Protein AF-A0A7X2PQU9-F1 (afdb_monomer)

Nearest PDB structures (foldseek):
  7odt-assembly1_a  TM=3.114E-01  e=4.063E-01  Homo sapiens
  1ihr-assembly1_A  TM=2.851E-01  e=2.613E+00  Escherichia coli
  8i9p-assembly1_CC  TM=3.375E-01  e=4.535E+00  Thermochaetoides thermophila DSM 1495
  6skl-assembly1_X  TM=1.908E-01  e=7.347E+00  Saccharomyces cerevisiae S288C

Mean predicted aligned error: 8.99 Å

Structure (mmCIF, N/CA/C/O backbone):
data_AF-A0A7X2PQU9-F1
#
_entry.id   AF-A0A7X2PQU9-F1
#
loop_
_atom_site.group_PDB
_atom_site.id
_atom_site.type_symbol
_atom_site.label_atom_id
_atom_site.label_alt_id
_atom_site.label_comp_id
_atom_site.label_asym_id
_atom_site.label_entity_id
_atom_site.label_seq_id
_atom_site.pdbx_PDB_ins_code
_atom_site.Cartn_x
_atom_site.Cartn_y
_atom_site.Cartn_z
_atom_site.occupancy
_atom_site.B_iso_or_equiv
_atom_site.auth_seq_id
_atom_site.auth_comp_id
_atom_site.auth_asym_id
_atom_site.auth_atom_id
_atom_site.pdbx_PDB_model_num
ATOM 1 N N . MET A 1 1 ? 1.611 -6.731 28.966 1.00 44.62 1 MET A N 1
ATOM 2 C CA . MET A 1 1 ? 1.023 -5.714 28.072 1.00 44.62 1 MET A CA 1
ATOM 3 C C . MET A 1 1 ? 1.458 -6.085 26.671 1.00 44.62 1 MET A C 1
ATOM 5 O O . MET A 1 1 ? 2.645 -6.306 26.490 1.00 44.62 1 MET A O 1
ATOM 9 N N . THR A 1 2 ? 0.539 -6.287 25.733 1.00 53.91 2 THR A N 1
ATOM 10 C CA . THR A 1 2 ? 0.912 -6.672 24.365 1.00 53.91 2 THR A CA 1
ATOM 11 C C . THR A 1 2 ? 1.166 -5.397 23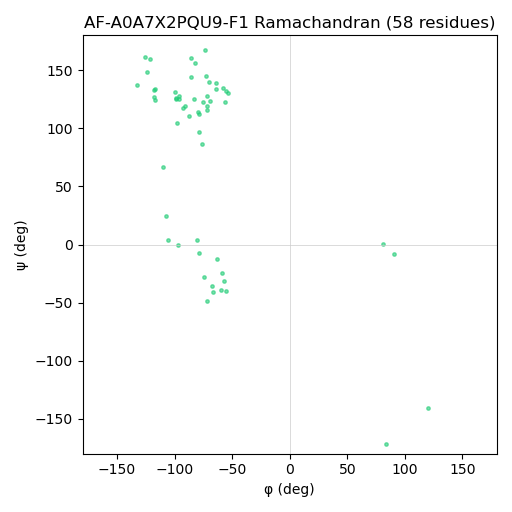.576 1.00 53.91 2 THR A C 1
ATOM 13 O O . THR A 1 2 ? 0.236 -4.630 23.344 1.00 53.91 2 THR A O 1
ATOM 16 N N . GLU A 1 3 ? 2.421 -5.134 23.226 1.00 73.44 3 GLU A N 1
ATOM 17 C CA . GLU A 1 3 ? 2.793 -4.008 22.367 1.00 73.44 3 GLU A CA 1
ATOM 18 C C . GLU A 1 3 ? 2.189 -4.189 20.966 1.00 73.44 3 GLU A C 1
ATOM 20 O O . GLU A 1 3 ? 2.142 -5.298 20.424 1.00 73.44 3 GLU A O 1
ATOM 25 N N . GLY A 1 4 ? 1.677 -3.103 20.383 1.00 70.81 4 GLY A N 1
ATOM 26 C CA . GLY A 1 4 ? 1.120 -3.125 19.034 1.00 70.81 4 GLY A CA 1
ATOM 27 C C . GLY A 1 4 ? 2.226 -3.337 18.002 1.00 70.81 4 GLY A C 1
ATOM 28 O O . GLY A 1 4 ? 3.166 -2.551 17.939 1.00 70.81 4 GLY A O 1
ATOM 29 N N . LYS A 1 5 ? 2.114 -4.379 17.172 1.00 82.56 5 LYS A N 1
ATOM 30 C CA . LYS A 1 5 ? 3.012 -4.596 16.027 1.00 82.56 5 LYS A CA 1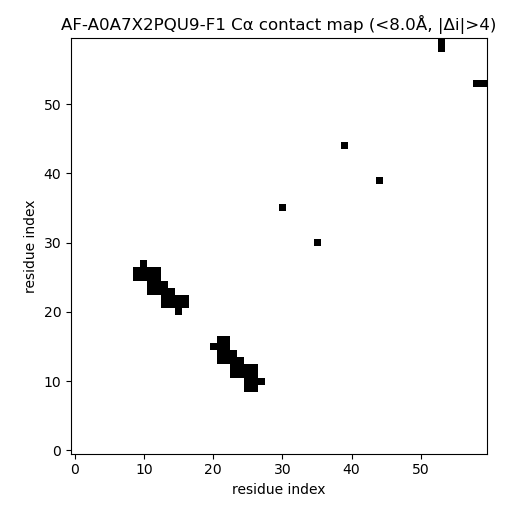
ATOM 31 C C . LYS A 1 5 ? 2.634 -3.635 14.896 1.00 82.56 5 LYS A C 1
ATOM 33 O O . LYS A 1 5 ? 1.817 -3.987 14.053 1.00 82.56 5 LYS A O 1
ATOM 38 N N . ILE A 1 6 ? 3.183 -2.424 14.933 1.00 88.00 6 ILE A N 1
ATOM 39 C CA . ILE A 1 6 ? 2.999 -1.382 13.914 1.00 88.00 6 ILE A CA 1
ATOM 40 C C . ILE A 1 6 ? 4.362 -1.086 13.293 1.00 88.00 6 ILE A C 1
ATOM 42 O O . ILE A 1 6 ? 5.347 -0.945 14.015 1.00 88.00 6 ILE A O 1
ATOM 46 N N . SER A 1 7 ? 4.426 -1.016 11.967 1.00 88.56 7 SER A N 1
ATOM 47 C CA . SER A 1 7 ? 5.636 -0.665 11.214 1.00 88.56 7 SER A CA 1
ATOM 48 C C . SER A 1 7 ? 5.415 0.574 10.346 1.00 88.56 7 SER A C 1
ATOM 50 O O . SE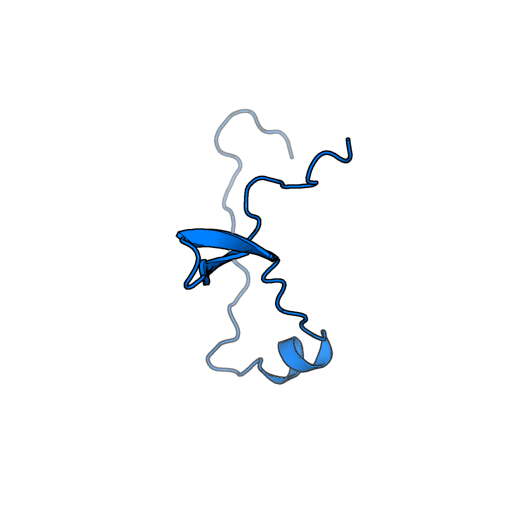R A 1 7 ? 4.280 0.947 10.037 1.00 88.56 7 SER A O 1
ATOM 52 N N . GLU A 1 8 ? 6.505 1.233 9.947 1.00 87.19 8 GLU A N 1
ATOM 53 C CA . GLU A 1 8 ? 6.432 2.330 8.981 1.00 87.19 8 GLU A CA 1
ATOM 54 C C . GLU A 1 8 ? 5.802 1.840 7.666 1.00 87.19 8 GLU A C 1
ATOM 56 O O . GLU A 1 8 ? 6.118 0.759 7.171 1.00 87.19 8 GLU A O 1
ATOM 61 N N . GLY A 1 9 ? 4.872 2.626 7.118 1.00 86.38 9 GLY A N 1
ATOM 62 C CA . GLY A 1 9 ? 4.133 2.285 5.900 1.00 86.38 9 GLY A CA 1
ATOM 63 C C . GLY A 1 9 ? 2.819 1.523 6.122 1.00 86.38 9 GLY A C 1
ATOM 64 O O . GLY A 1 9 ? 2.034 1.402 5.173 1.00 86.38 9 GLY A O 1
ATOM 65 N N . ASP A 1 10 ? 2.518 1.072 7.347 1.00 88.69 10 ASP A N 1
ATOM 66 C CA . ASP A 1 10 ? 1.237 0.429 7.650 1.00 88.69 10 ASP A CA 1
ATOM 67 C C . ASP A 1 10 ? 0.062 1.400 7.480 1.00 88.69 10 ASP A C 1
ATOM 69 O O . ASP A 1 10 ? 0.058 2.541 7.950 1.00 88.69 10 ASP A O 1
ATOM 73 N N . ARG A 1 11 ? -0.993 0.926 6.814 1.00 88.38 11 ARG A N 1
ATOM 74 C CA . ARG A 1 11 ? -2.212 1.709 6.582 1.00 88.38 11 ARG A CA 1
ATOM 75 C C . ARG A 1 11 ? -3.280 1.305 7.580 1.00 88.38 11 ARG A C 1
ATOM 77 O O . ARG A 1 11 ? -3.614 0.127 7.681 1.00 88.38 11 ARG A O 1
ATOM 84 N N . PHE A 1 12 ? -3.901 2.289 8.222 1.00 91.19 12 PHE A N 1
ATOM 85 C CA . PHE A 1 12 ? -5.007 2.080 9.153 1.00 91.19 12 PHE A CA 1
ATOM 86 C C . PHE A 1 12 ? -6.238 2.882 8.735 1.00 91.19 12 PHE A C 1
ATOM 88 O O . PHE A 1 12 ? -6.139 3.965 8.159 1.00 91.19 12 PHE A O 1
ATOM 95 N N . ALA A 1 13 ? -7.417 2.346 9.029 1.00 92.12 13 ALA A N 1
ATOM 96 C CA . ALA A 1 13 ? -8.634 3.134 9.098 1.00 92.12 13 ALA A CA 1
ATOM 97 C C . ALA A 1 13 ? -8.716 3.776 10.488 1.00 92.12 13 ALA A C 1
ATOM 99 O O . ALA A 1 13 ? -8.654 3.070 11.497 1.00 92.12 13 ALA A O 1
ATOM 100 N N . LEU A 1 14 ? -8.856 5.099 10.518 1.00 94.06 14 LEU A N 1
ATOM 101 C CA . LEU A 1 14 ? -9.085 5.882 11.725 1.00 94.06 14 LEU A CA 1
ATOM 102 C C . LEU A 1 14 ? -10.585 6.129 11.876 1.00 94.06 14 LEU A C 1
ATOM 104 O O . LEU A 1 14 ? -11.227 6.632 10.955 1.00 94.06 14 LEU A O 1
ATOM 108 N N . THR A 1 15 ? -11.134 5.805 13.040 1.00 96.12 15 THR A N 1
ATOM 109 C CA . THR A 1 15 ? -12.516 6.147 13.390 1.00 96.12 15 THR A CA 1
ATOM 110 C C . THR A 1 15 ? -12.568 6.747 14.783 1.00 96.12 15 THR A C 1
ATOM 112 O O . THR A 1 15 ? -11.942 6.205 15.695 1.00 96.12 15 THR A O 1
ATOM 115 N N . VAL A 1 16 ? -13.351 7.811 14.943 1.00 96.56 16 VAL A N 1
ATOM 116 C CA . VAL A 1 16 ? -13.698 8.380 16.249 1.00 96.56 16 VAL A CA 1
ATOM 117 C C . VAL A 1 16 ? -15.050 7.808 16.662 1.00 96.56 16 V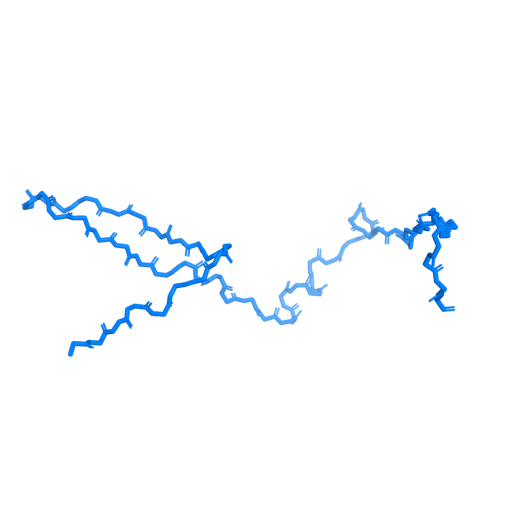AL A C 1
ATOM 119 O O . VAL A 1 16 ? -16.005 7.862 15.886 1.00 96.56 16 VAL A O 1
ATOM 122 N N . GLN A 1 17 ? -15.118 7.208 17.845 1.00 96.69 17 GLN A N 1
ATOM 123 C CA . GLN A 1 17 ? -16.356 6.667 18.395 1.00 96.69 17 GLN A CA 1
ATOM 124 C C . GLN A 1 17 ? -17.163 7.747 19.137 1.00 96.69 17 GLN A C 1
ATOM 126 O O . GLN A 1 17 ? -16.598 8.765 19.541 1.00 96.69 17 GLN A O 1
ATOM 131 N N . PRO A 1 18 ? -18.478 7.541 19.351 1.00 96.50 18 PRO A N 1
ATOM 132 C CA . PRO A 1 18 ? -19.32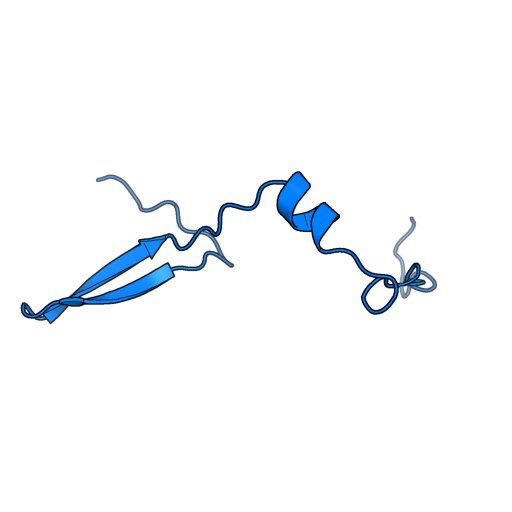7 8.494 20.072 1.00 96.50 18 PRO A CA 1
ATOM 133 C C . PRO A 1 18 ? -18.879 8.786 21.512 1.00 96.50 18 PRO A C 1
ATOM 135 O O . PRO A 1 18 ? -19.188 9.848 22.040 1.00 96.50 18 PRO A O 1
ATOM 138 N N . ASP A 1 19 ? -18.142 7.864 22.136 1.00 96.25 19 ASP A N 1
ATOM 139 C CA . ASP A 1 19 ? -17.548 8.023 23.469 1.00 96.25 19 ASP A CA 1
ATOM 140 C C . ASP A 1 19 ? -16.231 8.826 23.459 1.00 96.25 19 ASP A C 1
ATOM 142 O O . ASP A 1 19 ? -15.577 8.965 24.489 1.00 96.25 19 ASP A O 1
ATOM 146 N N . GLY A 1 20 ? -15.829 9.350 22.295 1.00 94.12 20 GLY A N 1
ATOM 147 C CA . GLY A 1 20 ? -14.594 10.108 22.108 1.00 94.12 20 GLY A CA 1
ATOM 148 C C . GLY A 1 20 ? -13.345 9.241 21.946 1.00 94.12 20 GLY A C 1
ATOM 149 O O . GLY A 1 20 ? -12.254 9.786 21.770 1.00 94.12 20 GLY A O 1
ATOM 150 N N . SER A 1 21 ? -13.467 7.909 21.968 1.00 95.81 21 SER A N 1
ATOM 151 C CA . SER A 1 21 ? -12.324 7.022 21.754 1.00 95.81 21 SER A CA 1
ATOM 152 C C . SER A 1 21 ? -11.873 7.011 20.289 1.00 95.81 21 SER A C 1
ATOM 154 O O . SER A 1 21 ? -12.674 7.085 19.351 1.00 95.81 21 SER A O 1
ATOM 156 N N . ILE A 1 22 ? -10.560 6.897 20.082 1.00 96.12 22 ILE A N 1
ATOM 157 C CA . ILE A 1 22 ? -9.952 6.735 18.760 1.00 96.12 22 ILE A CA 1
ATOM 158 C C . ILE A 1 22 ? -9.648 5.257 18.545 1.00 96.12 22 ILE A C 1
ATOM 160 O O . ILE A 1 22 ? -8.931 4.642 19.332 1.00 96.12 22 ILE A O 1
ATOM 164 N N . VAL A 1 23 ? -10.149 4.696 17.445 1.00 93.88 23 VAL A N 1
ATOM 165 C CA . VAL A 1 23 ? -9.852 3.317 17.053 1.00 93.88 23 VAL A CA 1
ATOM 166 C C . VAL A 1 23 ? -9.114 3.297 15.724 1.00 93.88 23 VAL A C 1
ATOM 168 O O . VAL A 1 23 ? -9.609 3.804 14.715 1.00 93.88 23 VAL A O 1
ATOM 171 N N . LEU A 1 24 ? -7.945 2.658 15.734 1.00 91.69 24 LEU A N 1
ATOM 172 C CA . LEU A 1 24 ? -7.163 2.322 14.549 1.00 91.69 24 LEU A CA 1
ATOM 173 C C . LEU A 1 24 ? -7.431 0.865 14.169 1.00 91.69 24 LEU A C 1
ATOM 175 O O . LEU A 1 24 ? -7.274 -0.035 14.991 1.00 91.69 24 LEU A O 1
ATOM 179 N N . ARG A 1 25 ? -7.829 0.618 12.918 1.00 89.50 25 ARG A N 1
ATOM 180 C CA . ARG A 1 25 ? -8.003 -0.741 12.377 1.00 89.50 25 ARG A CA 1
ATOM 181 C C . ARG A 1 25 ? -7.052 -0.963 11.207 1.00 89.50 25 ARG A C 1
ATOM 183 O O . ARG A 1 25 ? -7.081 -0.139 10.290 1.00 89.50 25 ARG A O 1
ATOM 190 N N . PRO A 1 26 ? -6.235 -2.033 11.199 1.00 87.94 26 PRO A N 1
ATOM 191 C CA . PRO A 1 26 ? -5.373 -2.332 10.067 1.00 87.94 26 PRO A CA 1
ATOM 192 C C . PRO A 1 26 ? -6.183 -2.388 8.775 1.00 87.94 26 PRO A C 1
ATOM 194 O O . PRO A 1 26 ? -7.224 -3.043 8.695 1.00 87.94 26 PRO A O 1
ATOM 197 N N . ARG A 1 27 ? -5.710 -1.682 7.755 1.00 84.50 27 ARG A N 1
ATOM 198 C CA . ARG A 1 27 ? -6.338 -1.608 6.440 1.00 84.50 27 ARG A CA 1
ATOM 199 C C . ARG A 1 27 ? -5.468 -2.351 5.437 1.00 84.50 27 ARG A C 1
ATOM 201 O O . ARG A 1 27 ? -4.908 -1.764 4.514 1.00 84.50 27 ARG A O 1
ATOM 208 N N . HIS A 1 28 ? -5.384 -3.665 5.606 1.00 74.06 28 HIS A N 1
ATOM 209 C CA . HIS A 1 28 ? -4.788 -4.530 4.597 1.00 74.06 28 HIS A CA 1
ATOM 210 C C . HIS A 1 28 ? -5.823 -4.778 3.504 1.00 74.06 28 HIS A C 1
ATOM 212 O O . HIS A 1 28 ? -6.859 -5.402 3.740 1.00 74.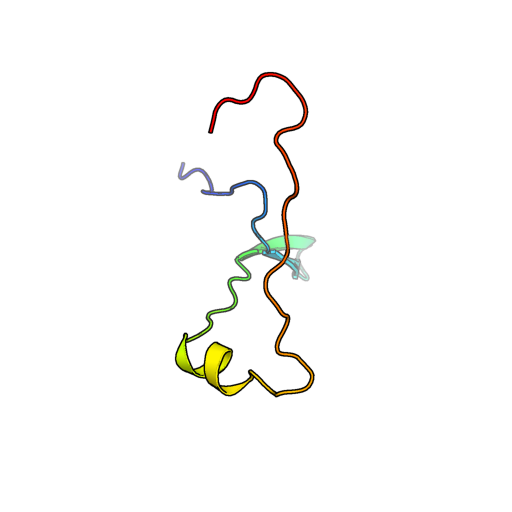06 28 HIS A O 1
ATOM 218 N N . ARG A 1 29 ? -5.559 -4.285 2.292 1.00 72.50 29 ARG A N 1
ATOM 219 C CA . ARG A 1 29 ? -6.259 -4.820 1.125 1.00 72.50 29 ARG A CA 1
ATOM 220 C C . ARG A 1 29 ? -5.689 -6.208 0.872 1.00 72.50 29 ARG A C 1
ATOM 222 O O . ARG A 1 29 ? -4.502 -6.332 0.587 1.00 72.50 29 ARG A O 1
ATOM 229 N N . LYS A 1 30 ? -6.527 -7.231 1.012 1.00 79.44 30 LYS A N 1
ATOM 230 C CA . LYS A 1 30 ? -6.215 -8.554 0.483 1.00 79.44 30 LYS A CA 1
ATOM 231 C C . LYS A 1 30 ? -6.411 -8.477 -1.024 1.00 79.44 30 LYS A C 1
ATOM 233 O O . LYS A 1 30 ? -7.476 -8.059 -1.474 1.00 79.44 30 LYS A O 1
ATOM 238 N N . PHE A 1 31 ? -5.366 -8.792 -1.767 1.00 84.81 31 PHE A N 1
ATOM 239 C CA . PHE A 1 31 ? -5.432 -8.949 -3.209 1.00 84.81 31 PHE A CA 1
ATOM 240 C C . PHE A 1 31 ? -5.063 -10.389 -3.514 1.00 84.81 31 PHE A C 1
ATOM 242 O O . PHE A 1 31 ? -4.055 -10.869 -2.996 1.00 84.81 31 PHE A O 1
ATOM 249 N N . GLU A 1 32 ? -5.845 -11.049 -4.358 1.00 92.94 32 GLU A N 1
ATOM 250 C CA . GLU A 1 32 ? -5.420 -12.312 -4.941 1.00 92.94 32 GLU A CA 1
ATOM 251 C C . GLU A 1 32 ? -4.585 -12.022 -6.188 1.00 92.94 32 GLU A C 1
ATOM 253 O O . GLU A 1 32 ? -4.863 -11.084 -6.942 1.00 92.94 32 GLU A O 1
ATOM 258 N N . LEU A 1 33 ? -3.555 -12.834 -6.432 1.00 94.44 33 LEU A N 1
ATOM 259 C CA . LEU A 1 33 ? -2.703 -12.673 -7.614 1.00 94.44 33 LEU A CA 1
ATOM 260 C C . LEU A 1 33 ? -3.533 -12.696 -8.907 1.00 94.44 33 LEU A C 1
ATOM 262 O O . LEU A 1 33 ? -3.301 -11.887 -9.803 1.00 94.44 33 LEU A O 1
ATOM 266 N N . ALA A 1 34 ? -4.533 -13.579 -8.971 1.00 96.19 34 ALA A N 1
ATOM 267 C CA . ALA A 1 34 ? -5.442 -13.684 -10.107 1.00 96.19 34 ALA A CA 1
ATOM 268 C C . ALA A 1 34 ? -6.219 -12.379 -10.362 1.00 96.19 34 ALA A C 1
ATOM 270 O O . ALA A 1 34 ? -6.352 -11.976 -11.515 1.00 96.19 34 ALA A O 1
ATOM 271 N N . ASP A 1 35 ? -6.657 -11.681 -9.306 1.00 94.62 35 ASP A N 1
ATOM 272 C CA . ASP A 1 35 ? -7.360 -10.397 -9.432 1.00 94.62 35 ASP A CA 1
ATOM 273 C C . ASP A 1 35 ? -6.443 -9.293 -9.964 1.00 94.62 35 ASP A C 1
ATOM 275 O O . ASP A 1 35 ? -6.882 -8.409 -10.698 1.00 94.62 35 ASP A O 1
ATOM 279 N N . LEU A 1 36 ? -5.165 -9.310 -9.575 1.00 95.12 36 LEU A N 1
ATOM 280 C CA . LEU A 1 36 ? -4.187 -8.324 -10.033 1.00 95.12 36 LEU A CA 1
ATOM 281 C C . LEU A 1 36 ? -3.819 -8.558 -11.499 1.00 95.12 36 LEU A C 1
ATOM 283 O O . LEU A 1 36 ? -3.870 -7.628 -12.300 1.00 95.12 36 LEU A O 1
ATOM 287 N N . VAL A 1 37 ? -3.503 -9.805 -11.854 1.00 96.44 37 VAL A N 1
ATOM 288 C CA . VAL A 1 37 ? -3.116 -10.184 -13.219 1.00 96.44 37 VAL A CA 1
ATOM 289 C C . VAL A 1 37 ? -4.285 -10.018 -14.189 1.00 96.44 37 VAL A C 1
ATOM 291 O O . VAL A 1 37 ? -4.101 -9.477 -15.275 1.00 96.44 37 VAL A O 1
ATOM 294 N N . GLY A 1 38 ? -5.503 -10.392 -13.786 1.00 96.38 38 GLY A N 1
ATOM 295 C CA . GLY A 1 38 ? -6.704 -10.245 -14.614 1.00 96.38 38 GLY A CA 1
ATOM 296 C C . GLY A 1 38 ? -7.075 -8.794 -14.948 1.00 96.38 38 GLY A C 1
ATOM 297 O O . GLY A 1 38 ? -7.908 -8.565 -15.820 1.00 96.38 38 GLY A O 1
ATOM 298 N N . ARG A 1 39 ? -6.464 -7.807 -14.278 1.00 96.62 39 ARG A N 1
ATOM 299 C CA . ARG A 1 39 ? -6.670 -6.371 -14.525 1.00 96.62 39 ARG A CA 1
ATOM 300 C C . ARG A 1 39 ? -5.605 -5.739 -15.427 1.00 96.62 39 ARG A C 1
ATOM 302 O O . ARG A 1 39 ? -5.690 -4.537 -15.690 1.00 96.62 39 ARG A O 1
ATOM 309 N N . ILE A 1 40 ? -4.615 -6.506 -15.885 1.00 97.50 40 ILE A N 1
ATOM 310 C CA . ILE A 1 40 ? -3.612 -6.029 -16.842 1.00 97.50 40 ILE A CA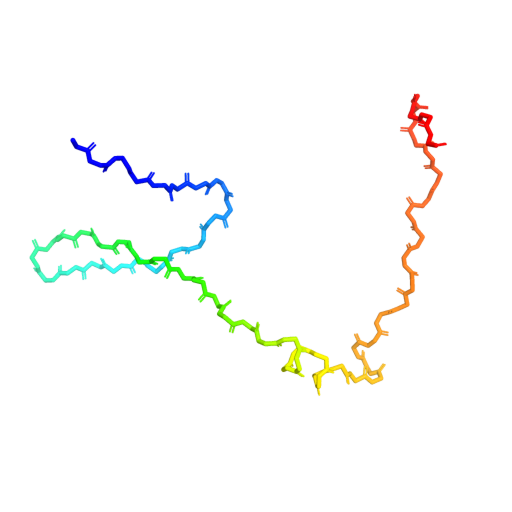 1
ATOM 311 C C . ILE A 1 40 ? -4.275 -5.884 -18.219 1.00 97.50 40 ILE A C 1
ATOM 313 O O . ILE A 1 40 ? -4.919 -6.806 -18.715 1.00 97.50 40 ILE A O 1
ATOM 317 N N . THR A 1 41 ? -4.121 -4.716 -18.835 1.00 97.81 41 THR A N 1
ATOM 318 C CA . THR A 1 41 ? -4.609 -4.379 -20.176 1.00 97.81 41 THR A CA 1
ATOM 319 C C . THR A 1 41 ? -3.452 -3.864 -21.023 1.00 97.81 41 THR A C 1
ATOM 321 O O . THR A 1 41 ? -2.431 -3.429 -20.497 1.00 97.81 41 THR A O 1
ATOM 324 N N . ALA A 1 42 ? -3.608 -3.860 -22.349 1.00 96.69 42 ALA A N 1
ATOM 325 C CA . ALA A 1 42 ? -2.589 -3.298 -23.238 1.00 96.69 42 ALA A CA 1
ATOM 326 C C . ALA A 1 42 ? -2.280 -1.819 -22.923 1.00 96.69 42 ALA A C 1
ATOM 328 O O . ALA A 1 42 ? -1.145 -1.383 -23.065 1.00 96.69 42 ALA A O 1
ATOM 329 N N . GLU A 1 43 ? -3.274 -1.065 -22.445 1.00 97.19 43 GLU A N 1
ATOM 330 C CA . GLU A 1 43 ? -3.147 0.355 -22.094 1.00 97.19 43 GLU A CA 1
ATOM 331 C C . GLU A 1 43 ? -2.386 0.592 -20.778 1.00 97.19 43 GLU A C 1
ATOM 333 O O . GLU A 1 43 ? -1.769 1.642 -20.618 1.00 97.19 43 GLU A O 1
ATOM 338 N N . ASN A 1 44 ? -2.425 -0.358 -19.832 1.00 95.88 44 ASN A N 1
ATOM 339 C CA . ASN A 1 44 ? -1.740 -0.251 -18.535 1.00 95.88 44 ASN A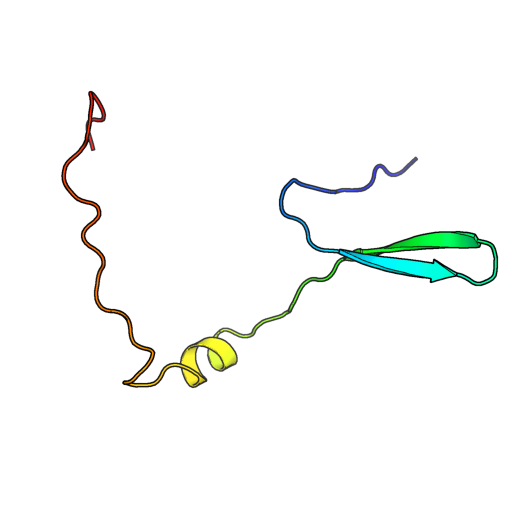 CA 1
ATOM 340 C C . ASN A 1 44 ? -0.485 -1.135 -18.420 1.00 95.88 44 ASN A C 1
ATOM 342 O O . ASN A 1 44 ? 0.144 -1.192 -17.362 1.00 95.88 44 ASN A O 1
ATOM 346 N N . CYS A 1 45 ? -0.111 -1.819 -19.502 1.00 96.31 45 CYS A N 1
ATOM 347 C CA . CYS A 1 45 ? 1.083 -2.643 -19.552 1.00 96.31 45 CYS A CA 1
ATOM 348 C C . CYS A 1 45 ? 2.315 -1.751 -19.751 1.00 96.31 45 CYS A C 1
ATOM 350 O O . CYS A 1 45 ? 2.656 -1.360 -20.868 1.00 96.31 45 CYS A O 1
ATOM 352 N N . HIS A 1 46 ? 2.985 -1.418 -18.650 1.00 94.12 46 HIS A N 1
ATOM 353 C CA . HIS A 1 46 ? 4.233 -0.663 -18.679 1.00 94.12 46 HIS A CA 1
ATOM 354 C C . HIS A 1 46 ? 5.373 -1.516 -19.256 1.00 94.12 46 HIS A C 1
ATOM 356 O O . HIS A 1 46 ? 5.475 -2.708 -18.971 1.00 94.12 46 HIS A O 1
ATOM 362 N N . SER A 1 47 ? 6.226 -0.901 -20.076 1.00 94.31 47 SER A N 1
ATOM 363 C CA . SER A 1 47 ? 7.467 -1.530 -20.542 1.00 94.31 47 SER A CA 1
ATOM 364 C C . SER A 1 47 ? 8.504 -1.588 -19.421 1.00 94.31 47 SER A C 1
ATOM 366 O O . SER A 1 47 ? 8.349 -0.933 -18.390 1.00 94.31 47 SER A O 1
ATOM 368 N N . GLU A 1 48 ? 9.563 -2.366 -19.635 1.00 93.62 48 GLU A N 1
ATOM 369 C CA . GLU A 1 48 ? 10.706 -2.391 -18.726 1.00 93.62 48 GLU A CA 1
ATOM 370 C C . GLU A 1 48 ? 11.280 -0.979 -18.545 1.00 93.62 48 GLU A C 1
ATOM 372 O O . GLU A 1 48 ? 11.489 -0.244 -19.514 1.00 93.62 48 GLU A O 1
ATOM 377 N N . THR A 1 49 ? 11.506 -0.603 -17.288 1.00 92.62 49 THR A N 1
ATOM 378 C CA . THR A 1 49 ? 12.147 0.661 -16.932 1.00 92.62 49 THR A CA 1
ATOM 379 C C . THR A 1 49 ? 13.647 0.432 -16.827 1.00 92.62 49 THR A C 1
ATOM 381 O O . THR A 1 49 ? 14.087 -0.339 -15.974 1.00 92.62 49 THR A O 1
ATOM 384 N N . ASP A 1 50 ? 14.425 1.134 -17.651 1.00 90.44 50 ASP A N 1
ATOM 385 C CA . ASP A 1 50 ? 15.875 1.205 -17.482 1.00 90.44 50 ASP A CA 1
ATOM 386 C C . ASP A 1 50 ? 16.201 2.064 -16.253 1.00 90.44 50 ASP A C 1
ATOM 388 O O . ASP A 1 50 ? 15.845 3.243 -16.181 1.00 90.44 50 ASP A O 1
ATOM 392 N N . TRP A 1 51 ? 16.859 1.454 -15.270 1.00 88.44 51 TRP A N 1
ATOM 393 C CA . TRP A 1 51 ? 17.274 2.112 -14.030 1.00 88.44 51 TRP A CA 1
ATOM 394 C C . TRP A 1 51 ? 18.540 2.956 -14.211 1.00 88.44 51 TRP A C 1
ATOM 396 O O . TRP A 1 51 ? 18.908 3.711 -13.311 1.00 88.44 51 TRP A O 1
ATOM 406 N N . GLY A 1 52 ? 19.177 2.870 -15.381 1.00 88.19 52 GLY A N 1
ATOM 407 C CA . GLY A 1 52 ? 20.379 3.611 -15.713 1.00 88.19 52 GLY A CA 1
ATOM 408 C C . GLY A 1 52 ? 21.651 2.943 -15.200 1.00 88.19 52 GLY A C 1
ATOM 409 O O . GLY A 1 52 ? 21.673 1.801 -14.739 1.00 88.19 52 GLY A O 1
ATOM 410 N N . LYS A 1 53 ? 22.760 3.668 -15.333 1.00 85.19 53 LYS A N 1
ATOM 411 C CA . LYS A 1 53 ? 24.067 3.209 -14.859 1.00 85.19 53 LYS A CA 1
ATOM 412 C C . LYS A 1 53 ? 24.202 3.490 -13.359 1.00 85.19 53 LYS A C 1
ATOM 414 O O . LYS A 1 53 ? 23.559 4.411 -12.863 1.00 85.19 53 LYS A O 1
ATOM 419 N N . PRO A 1 54 ? 25.061 2.747 -12.646 1.00 84.19 54 PRO A N 1
ATOM 420 C CA . PRO A 1 54 ? 25.371 3.050 -11.257 1.00 84.19 54 PRO A CA 1
ATOM 421 C C . PRO A 1 54 ? 25.893 4.483 -11.131 1.00 84.19 54 PRO A C 1
ATOM 423 O O . PRO A 1 54 ? 26.894 4.843 -11.751 1.00 84.19 54 PRO A O 1
ATOM 426 N N . GLU A 1 55 ? 25.234 5.291 -10.309 1.00 78.38 55 GLU A N 1
ATOM 427 C CA . GLU A 1 55 ? 25.682 6.641 -9.984 1.00 78.38 55 GLU A CA 1
ATOM 428 C C . GLU A 1 55 ? 26.415 6.591 -8.637 1.00 78.38 55 GLU A C 1
ATOM 430 O O . GLU A 1 55 ? 25.806 6.455 -7.579 1.00 78.38 55 GLU A O 1
ATOM 435 N N . GLY A 1 56 ? 27.750 6.660 -8.666 1.00 77.88 56 GLY A N 1
ATOM 436 C CA . GLY A 1 56 ? 28.592 6.639 -7.464 1.00 77.88 56 GLY A CA 1
ATOM 437 C C . GLY A 1 56 ? 29.584 5.473 -7.422 1.00 77.88 56 GLY A C 1
ATOM 438 O O . GLY A 1 56 ? 30.215 5.150 -8.424 1.00 77.88 56 GLY A O 1
ATOM 439 N N . ARG A 1 57 ? 29.788 4.876 -6.238 1.00 78.19 57 ARG A N 1
ATOM 440 C CA . ARG A 1 57 ? 30.709 3.736 -6.009 1.00 78.19 57 ARG A CA 1
ATOM 441 C C . ARG A 1 57 ? 29.975 2.417 -5.762 1.00 78.19 57 ARG A C 1
ATOM 443 O O . ARG A 1 57 ? 30.507 1.527 -5.102 1.00 78.19 57 ARG A O 1
ATOM 450 N N . GLU A 1 58 ? 28.748 2.310 -6.245 1.00 76.44 58 GLU A N 1
ATOM 451 C CA . GLU A 1 58 ? 27.978 1.079 -6.124 1.00 76.44 58 GLU A CA 1
ATOM 452 C C . GLU A 1 58 ? 28.466 0.095 -7.192 1.00 76.44 58 GLU A C 1
ATOM 454 O O . GLU A 1 58 ? 28.361 0.352 -8.392 1.00 76.44 58 GLU A O 1
ATOM 459 N N . ILE A 1 59 ? 29.095 -0.992 -6.743 1.00 66.06 59 ILE A N 1
ATOM 460 C CA . ILE A 1 59 ? 29.494 -2.115 -7.592 1.00 66.06 59 ILE A CA 1
ATOM 461 C 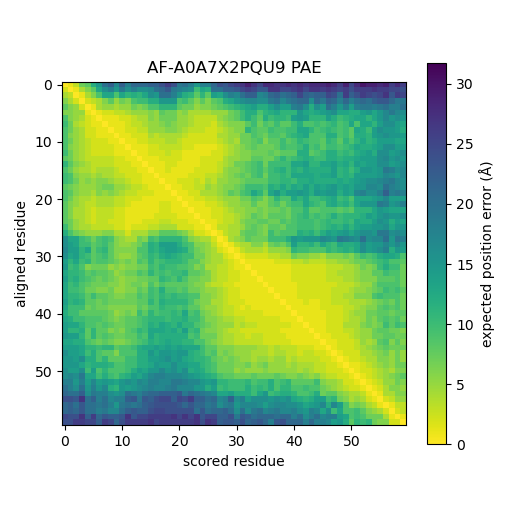C . ILE A 1 59 ? 28.332 -3.107 -7.534 1.00 66.06 59 ILE A C 1
ATOM 463 O O . ILE A 1 59 ? 28.010 -3.584 -6.445 1.00 66.06 59 ILE A O 1
ATOM 467 N N . TRP A 1 60 ? 27.708 -3.368 -8.680 1.00 67.31 60 TRP A N 1
ATOM 468 C CA . TRP A 1 60 ? 26.583 -4.292 -8.832 1.00 67.31 60 TRP A CA 1
ATOM 469 C C . TRP A 1 60 ? 27.044 -5.613 -9.443 1.00 67.31 60 TRP A C 1
ATOM 471 O O . TRP A 1 60 ? 27.909 -5.562 -10.350 1.00 67.31 60 TRP A O 1
#

Radius of gyration: 20.62 Å; Cα contacts (8 Å, |Δi|>4): 29; chains: 1; bounding box: 50×24×51 Å

Sequence (60 aa):
MTEGKISEGDRFALTVQPDGSIVLRPRHRKFELADLVGRITAENCHSETDWGKPEGREIW

Foldseek 3Di:
DDDDPDDPPWDWDWDQDPVRDIDTHGDDDDDDPCNVVVPDDPVNDDDDDDPDDDDDPDDD

pLDDT: mean 87.6, std 10.92, range [44.62, 97.81]

Solvent-accessible surface area (backbone atoms only — not comparable to full-atom values): 4449 Å² total; per-residue (Å²): 132,86,78,79,95,76,62,92,88,68,52,59,47,81,46,76,45,97,88,71,48,79,46,79,40,83,54,77,81,87,77,55,70,67,65,59,60,72,67,66,42,87,90,72,60,75,74,90,78,85,86,73,76,76,86,77,89,69,85,131

Secondary structure (DSSP, 8-state):
-------TT--EEEEE-TTS-EEEEE------HHHHHTT--TTT-PPPPP--S--SS---